Protein AF-A0A3M1A0I5-F1 (afdb_monomer_lite)

Secondary structure (DSSP, 8-state):
-HHHHHHHHHHHHS-GGGHHHHHHHHHHHHHHHHHHHHHHHHHHHHHHHS--TT--HHHHHHHHHHHHHHHHHHHHHHHHHHHHHHHHH--

Sequence (91 aa):
MEAIELSGRVVSEGIDSALSDGAVAAQMGYAALMGGAYNVRINLKELRAMETKHLDKDFIAATEEKIKKMILNAEKTLQKIGSEVDEKLQG

Foldseek 3Di:
DVQLVVLLCCLPPNDLVCLVVSLVSLVVVLVVLVVVLVVVVVVLVVLVVDPDPDRDPVVSVVSNVVSVVVNVVSVVSSVVSVVSSVVSVVD

Structure (mmCIF, N/CA/C/O backbone):
data_AF-A0A3M1A0I5-F1
#
_entry.id   AF-A0A3M1A0I5-F1
#
loop_
_atom_site.group_PDB
_atom_site.id
_atom_site.type_symbol
_atom_site.label_atom_id
_atom_site.label_alt_id
_atom_site.label_comp_id
_atom_site.label_asym_id
_atom_site.label_entity_id
_atom_site.label_seq_id
_atom_site.pdbx_PDB_ins_code
_atom_site.Cartn_x
_atom_site.Cartn_y
_atom_site.Cartn_z
_atom_site.occupancy
_atom_site.B_iso_or_equiv
_atom_site.auth_seq_id
_atom_site.auth_comp_id
_atom_site.auth_asym_id
_atom_site.auth_atom_id
_atom_site.pdbx_PDB_model_num
ATOM 1 N N . MET A 1 1 ? -2.424 -5.676 -0.877 1.00 77.81 1 MET A N 1
ATOM 2 C CA . MET A 1 1 ? -3.625 -4.815 -0.838 1.00 77.81 1 MET A CA 1
ATOM 3 C C . MET A 1 1 ? -4.691 -5.463 0.023 1.00 77.81 1 MET A C 1
ATOM 5 O O . MET A 1 1 ? -5.011 -4.881 1.045 1.00 77.81 1 MET A O 1
ATOM 9 N N . GLU A 1 2 ? -5.106 -6.695 -0.285 1.00 85.81 2 GLU A N 1
ATOM 10 C CA . GLU A 1 2 ? -6.121 -7.447 0.481 1.00 85.81 2 GLU A CA 1
ATOM 11 C C . GLU A 1 2 ? -5.907 -7.444 2.004 1.00 85.81 2 GLU A C 1
ATOM 13 O O . GLU A 1 2 ? -6.849 -7.216 2.750 1.00 85.81 2 GLU A O 1
ATOM 18 N N . ALA A 1 3 ? -4.668 -7.611 2.484 1.00 85.44 3 ALA A N 1
ATOM 19 C CA . ALA A 1 3 ? -4.376 -7.579 3.921 1.00 85.44 3 ALA A CA 1
ATOM 20 C C . ALA A 1 3 ? -4.716 -6.231 4.593 1.00 85.44 3 ALA A C 1
ATOM 22 O O . ALA A 1 3 ? -5.220 -6.216 5.712 1.00 85.44 3 ALA A O 1
ATOM 23 N N . ILE A 1 4 ? -4.472 -5.103 3.916 1.00 91.81 4 ILE A N 1
ATOM 24 C CA . ILE A 1 4 ? -4.762 -3.760 4.447 1.00 91.81 4 ILE A CA 1
ATOM 25 C C . ILE A 1 4 ? -6.278 -3.532 4.462 1.00 91.81 4 ILE A C 1
ATOM 27 O O . ILE A 1 4 ? -6.823 -3.055 5.451 1.00 91.81 4 ILE A O 1
ATOM 31 N N . GLU A 1 5 ? -6.968 -3.929 3.392 1.00 91.75 5 GLU A N 1
ATOM 32 C CA . GLU A 1 5 ? -8.428 -3.824 3.281 1.00 91.75 5 GLU A 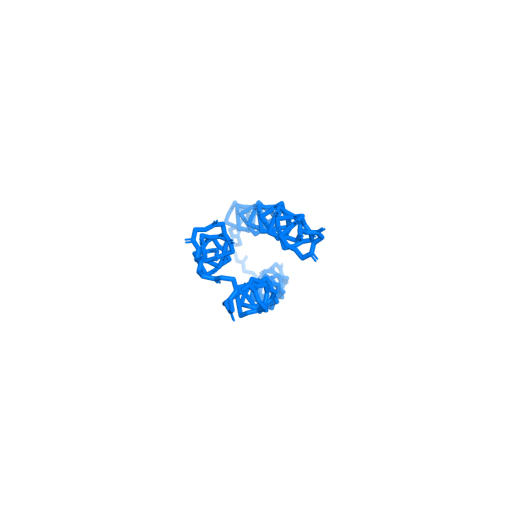CA 1
ATOM 33 C C . GLU A 1 5 ? -9.140 -4.687 4.330 1.00 91.75 5 GLU A C 1
ATOM 35 O O . GLU A 1 5 ? -10.067 -4.223 4.994 1.00 91.75 5 GLU A O 1
ATOM 40 N N . LEU A 1 6 ? -8.671 -5.922 4.532 1.00 92.50 6 LEU A N 1
ATOM 41 C CA . LEU A 1 6 ? -9.196 -6.813 5.563 1.00 92.50 6 LEU A CA 1
ATOM 42 C C . LEU A 1 6 ? -8.957 -6.247 6.965 1.00 92.50 6 LEU A C 1
ATOM 44 O O . LEU A 1 6 ? -9.859 -6.285 7.796 1.00 92.50 6 LEU A O 1
ATOM 48 N N . SER A 1 7 ? -7.777 -5.674 7.209 1.00 93.81 7 SER A N 1
ATOM 49 C CA . SER A 1 7 ? -7.467 -5.006 8.478 1.00 93.81 7 SER A CA 1
ATOM 50 C C . SER A 1 7 ? -8.415 -3.836 8.746 1.00 93.81 7 SER A C 1
ATOM 52 O O . SER A 1 7 ? -8.871 -3.664 9.872 1.00 93.81 7 SER A O 1
ATOM 54 N N . GLY A 1 8 ? -8.792 -3.084 7.708 1.00 91.69 8 GLY A N 1
ATOM 55 C CA . GLY A 1 8 ? -9.798 -2.031 7.834 1.00 91.69 8 GLY A CA 1
ATOM 56 C C . GLY A 1 8 ? -11.171 -2.556 8.232 1.00 91.69 8 GLY A C 1
ATOM 57 O O . GLY A 1 8 ? -11.814 -1.967 9.089 1.00 91.69 8 GLY A O 1
ATOM 58 N N . ARG A 1 9 ? -11.589 -3.713 7.705 1.00 92.19 9 ARG A N 1
ATOM 59 C CA . ARG A 1 9 ? -12.837 -4.360 8.144 1.00 92.19 9 ARG A CA 1
ATOM 60 C C . ARG A 1 9 ? -12.782 -4.809 9.602 1.00 92.19 9 ARG A C 1
ATOM 6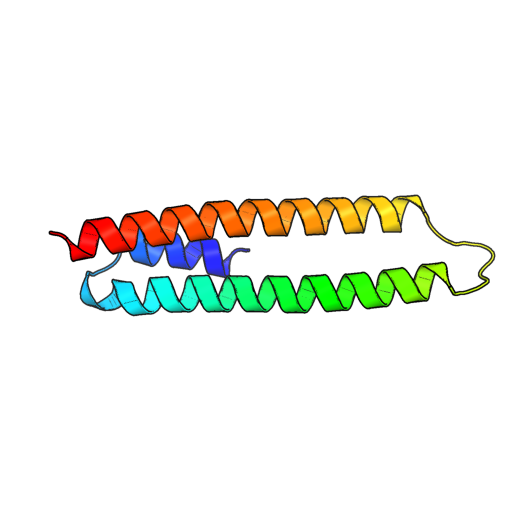2 O O . ARG A 1 9 ? -13.775 -4.691 10.309 1.00 92.19 9 ARG A O 1
ATOM 69 N N . VAL A 1 10 ? -11.630 -5.306 10.060 1.00 92.12 10 VAL A N 1
ATOM 70 C CA . VAL A 1 10 ? -11.427 -5.656 11.476 1.00 92.12 10 VAL A CA 1
ATOM 71 C C . VAL A 1 10 ? -11.567 -4.417 12.357 1.00 92.12 10 VAL A C 1
ATOM 73 O O . VAL A 1 10 ? -12.249 -4.477 13.373 1.00 92.12 10 VAL A O 1
ATOM 76 N N . VAL A 1 11 ? -10.987 -3.286 11.953 1.00 93.19 11 VAL A N 1
ATOM 77 C CA . VAL A 1 11 ? -11.122 -2.024 12.693 1.00 93.19 11 VAL A CA 1
ATOM 78 C C . VAL A 1 11 ? -12.564 -1.512 12.683 1.00 93.19 11 VAL A C 1
ATOM 80 O O . VAL A 1 11 ? -13.060 -1.101 13.731 1.00 93.19 11 VAL A O 1
ATOM 83 N N . SER A 1 12 ? -13.271 -1.577 11.553 1.00 92.50 12 SER A N 1
ATOM 84 C CA . SER A 1 12 ? -14.624 -1.022 11.436 1.00 92.50 12 SER A CA 1
ATOM 85 C C . SER A 1 12 ? -15.694 -1.890 12.110 1.00 92.50 12 SER A C 1
ATOM 87 O O . SER A 1 12 ? -16.511 -1.377 12.875 1.00 92.50 12 SER A O 1
ATOM 89 N N . GLU A 1 13 ? -15.678 -3.201 11.857 1.00 93.00 13 GLU A N 1
ATOM 90 C CA . GLU A 1 13 ? -16.741 -4.158 12.217 1.00 93.00 13 GLU A CA 1
ATOM 91 C C . GLU A 1 13 ? -16.356 -5.098 13.373 1.00 93.00 13 GLU A C 1
ATOM 93 O O . GLU A 1 13 ? -17.213 -5.812 13.894 1.00 93.00 13 GLU A O 1
ATOM 98 N N . GLY A 1 14 ? -15.075 -5.157 13.743 1.00 89.12 14 GLY A N 1
ATOM 99 C CA . GLY A 1 14 ? -14.571 -6.082 14.755 1.00 89.12 14 GLY A CA 1
ATOM 100 C C . GLY A 1 14 ? -14.851 -5.653 16.194 1.00 89.12 14 GLY A C 1
ATOM 101 O O . GLY A 1 14 ? -15.398 -4.587 16.470 1.00 89.12 14 GLY A O 1
ATOM 102 N N . ILE A 1 15 ? -14.447 -6.522 17.122 1.00 91.25 15 ILE A N 1
ATOM 103 C CA . ILE A 1 15 ? -14.511 -6.264 18.564 1.00 91.25 15 ILE A CA 1
ATOM 104 C C . ILE A 1 15 ? -13.454 -5.235 18.981 1.00 91.25 15 ILE A C 1
ATOM 106 O O . ILE A 1 15 ? -12.345 -5.242 18.446 1.00 91.25 15 ILE A O 1
ATOM 110 N N . ASP A 1 16 ? -13.756 -4.408 19.984 1.00 90.00 16 ASP A N 1
ATOM 111 C CA . ASP A 1 16 ? -12.863 -3.319 20.417 1.00 90.00 16 ASP A CA 1
ATOM 112 C C . ASP A 1 16 ? -11.481 -3.819 20.851 1.00 90.00 16 ASP A C 1
ATOM 114 O O . ASP A 1 16 ? -10.460 -3.198 20.561 1.00 90.00 16 ASP A O 1
ATOM 118 N N . SER A 1 17 ? -11.414 -5.005 21.467 1.00 91.94 17 SER A N 1
ATOM 119 C CA . SER A 1 17 ? -10.140 -5.610 21.871 1.00 91.94 17 SER A CA 1
ATOM 120 C C . SER A 1 17 ? -9.242 -6.019 20.696 1.00 91.94 17 SER A C 1
ATOM 122 O O . SER A 1 17 ? -8.088 -6.357 20.928 1.00 91.94 17 SER A O 1
ATOM 124 N N . ALA A 1 18 ? -9.746 -6.008 19.458 1.00 93.06 18 ALA A N 1
ATOM 125 C CA . ALA A 1 18 ? -8.986 -6.300 18.243 1.00 93.06 18 ALA A CA 1
ATOM 126 C C . ALA A 1 18 ? -8.571 -5.032 17.467 1.00 93.06 18 ALA A C 1
ATOM 128 O O . ALA A 1 18 ? -7.931 -5.143 16.420 1.00 93.06 18 ALA A O 1
ATOM 129 N N . LEU A 1 19 ? -8.904 -3.828 17.956 1.00 93.38 19 LEU A N 1
ATOM 130 C CA . LEU A 1 19 ? -8.577 -2.567 17.276 1.00 93.38 19 LEU A CA 1
ATOM 131 C C . LEU A 1 19 ? -7.073 -2.395 17.059 1.00 93.38 19 LEU A C 1
ATOM 133 O O . LEU A 1 19 ? -6.643 -2.055 15.956 1.00 93.38 19 LEU A O 1
ATOM 137 N N . SER A 1 20 ? -6.268 -2.681 18.087 1.00 93.44 20 SER A N 1
ATOM 138 C CA . SER A 1 20 ? -4.807 -2.615 17.988 1.00 93.44 20 SER A CA 1
ATOM 139 C C . SER A 1 20 ? -4.257 -3.608 16.968 1.00 93.44 20 SER A C 1
ATOM 141 O O . SER A 1 20 ? -3.366 -3.258 16.196 1.00 93.44 20 SER A O 1
ATOM 143 N N . ASP A 1 21 ? -4.811 -4.819 16.919 1.00 95.00 21 ASP A N 1
ATOM 144 C CA . ASP A 1 21 ? -4.371 -5.865 15.994 1.00 95.00 21 ASP A CA 1
ATOM 145 C C . ASP A 1 21 ? -4.687 -5.478 14.549 1.00 95.00 21 ASP A C 1
ATOM 147 O O . ASP A 1 21 ? -3.829 -5.601 13.674 1.00 95.00 21 ASP A O 1
ATOM 151 N N . GLY A 1 22 ? -5.884 -4.934 14.302 1.00 94.56 22 GLY A N 1
ATOM 152 C CA . GLY A 1 22 ? -6.270 -4.395 12.999 1.00 94.56 22 GLY A CA 1
ATOM 153 C C . GLY A 1 22 ? -5.381 -3.224 12.567 1.00 94.56 22 GLY A C 1
ATOM 154 O O . GLY A 1 22 ? -4.891 -3.200 11.437 1.00 94.56 22 GLY A O 1
ATOM 155 N N . ALA A 1 23 ? -5.094 -2.286 13.473 1.00 94.12 23 ALA A N 1
ATOM 156 C CA . ALA A 1 23 ? -4.207 -1.157 13.195 1.00 94.12 23 ALA A CA 1
ATOM 157 C C . ALA A 1 23 ? -2.785 -1.619 12.832 1.00 94.12 23 ALA A C 1
ATOM 159 O O . ALA A 1 23 ? -2.219 -1.194 11.820 1.00 94.12 23 ALA A O 1
ATOM 160 N N . VAL A 1 24 ? -2.214 -2.532 13.624 1.00 96.31 24 VAL A N 1
ATOM 161 C CA . VAL A 1 24 ? -0.872 -3.083 13.392 1.00 96.31 24 VAL A CA 1
ATOM 162 C C . VAL A 1 24 ? -0.832 -3.894 12.098 1.00 96.31 24 VAL A C 1
ATOM 164 O O . VAL A 1 24 ? 0.085 -3.714 11.295 1.00 96.31 24 VAL A O 1
ATOM 167 N N . ALA A 1 25 ? -1.834 -4.735 11.840 1.00 96.50 25 ALA A N 1
ATOM 168 C CA . ALA A 1 25 ? -1.917 -5.522 10.613 1.00 96.50 25 ALA A CA 1
ATOM 169 C C . ALA A 1 25 ? -1.976 -4.630 9.361 1.00 96.50 25 ALA A C 1
ATOM 171 O O . ALA A 1 25 ? -1.293 -4.913 8.370 1.00 96.50 25 ALA A O 1
ATOM 172 N N . ALA A 1 26 ? -2.701 -3.507 9.417 1.00 96.50 26 ALA A N 1
ATOM 173 C CA . ALA A 1 26 ? -2.738 -2.533 8.330 1.00 96.50 26 ALA A CA 1
ATOM 174 C C . ALA A 1 26 ? -1.352 -1.917 8.064 1.00 96.50 26 ALA A C 1
ATOM 176 O O . ALA A 1 26 ? -0.911 -1.862 6.911 1.00 96.50 26 ALA A O 1
ATOM 177 N N . GLN A 1 27 ? -0.631 -1.523 9.120 1.00 97.25 27 GLN A N 1
ATOM 178 C CA . GLN A 1 27 ? 0.733 -0.986 9.019 1.00 97.25 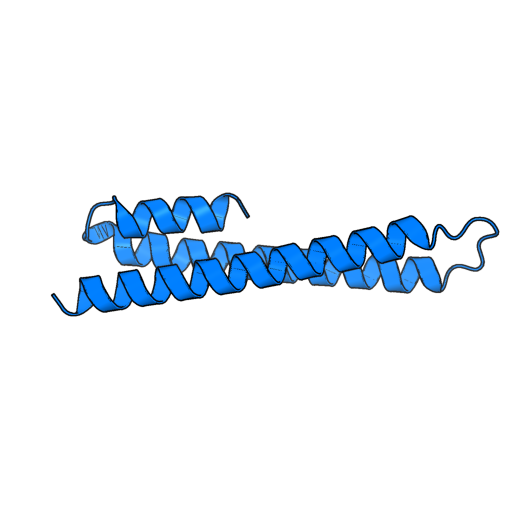27 GLN A CA 1
ATOM 179 C C . GLN A 1 27 ? 1.716 -2.022 8.455 1.00 97.25 27 GLN A C 1
ATOM 181 O O . GLN A 1 27 ? 2.505 -1.713 7.559 1.00 97.25 27 GLN A O 1
ATOM 186 N N . MET A 1 28 ? 1.637 -3.274 8.913 1.00 97.69 28 MET A N 1
ATOM 187 C CA . MET A 1 28 ? 2.458 -4.372 8.392 1.00 97.69 28 MET A CA 1
ATOM 188 C C . MET A 1 28 ? 2.167 -4.646 6.914 1.00 97.69 28 MET A C 1
ATOM 190 O O . MET A 1 28 ? 3.093 -4.806 6.116 1.00 97.69 28 MET A O 1
ATOM 194 N N . GLY A 1 29 ? 0.890 -4.652 6.525 1.00 96.88 29 GLY A N 1
ATOM 195 C CA . GLY A 1 29 ? 0.478 -4.799 5.132 1.00 96.88 29 GLY A CA 1
ATOM 196 C C . GLY A 1 29 ? 1.016 -3.674 4.243 1.00 96.88 29 GLY A C 1
ATOM 197 O O . GLY A 1 29 ? 1.466 -3.934 3.123 1.00 96.88 29 GLY A O 1
ATOM 198 N N . TYR A 1 30 ? 1.024 -2.437 4.746 1.00 97.44 30 TYR A N 1
ATOM 199 C CA . TYR A 1 30 ? 1.606 -1.293 4.046 1.00 97.44 30 TYR A CA 1
ATOM 200 C C . TYR A 1 30 ? 3.128 -1.413 3.906 1.00 97.44 30 TYR A C 1
ATOM 202 O O . TYR A 1 30 ? 3.662 -1.262 2.805 1.00 97.44 30 TYR A O 1
ATOM 210 N N . ALA A 1 31 ? 3.834 -1.769 4.980 1.00 97.81 31 ALA A N 1
ATOM 211 C CA . ALA A 1 31 ? 5.278 -1.984 4.945 1.00 97.81 31 ALA A CA 1
ATOM 212 C C . ALA A 1 31 ? 5.673 -3.084 3.942 1.00 97.81 31 ALA A C 1
ATOM 214 O O . ALA A 1 31 ? 6.611 -2.906 3.160 1.00 97.81 31 ALA A O 1
ATOM 215 N N . ALA A 1 32 ? 4.916 -4.186 3.897 1.00 97.81 32 ALA A N 1
ATOM 216 C CA . ALA A 1 32 ? 5.118 -5.258 2.925 1.00 97.81 32 ALA A CA 1
ATOM 217 C C . ALA A 1 32 ? 4.921 -4.775 1.476 1.00 97.81 32 ALA A C 1
ATOM 219 O O . ALA A 1 32 ? 5.728 -5.100 0.601 1.00 97.81 32 ALA A O 1
ATOM 220 N N . LEU A 1 33 ? 3.892 -3.957 1.219 1.00 97.50 33 LEU A N 1
ATOM 221 C CA . LEU A 1 33 ? 3.682 -3.335 -0.091 1.00 97.50 33 LEU A CA 1
ATOM 222 C C . LEU A 1 33 ? 4.869 -2.452 -0.489 1.00 97.50 33 LEU A C 1
ATOM 224 O O . LEU A 1 33 ? 5.343 -2.552 -1.619 1.00 97.50 33 LEU A O 1
ATOM 228 N N . MET A 1 34 ? 5.361 -1.616 0.426 1.00 98.06 34 MET A N 1
ATOM 229 C CA . MET A 1 34 ? 6.499 -0.735 0.163 1.00 98.06 34 MET A CA 1
ATOM 230 C C . MET A 1 34 ? 7.773 -1.527 -0.136 1.00 98.06 34 MET A C 1
ATOM 232 O O . MET A 1 34 ? 8.462 -1.225 -1.111 1.00 98.06 34 MET A O 1
ATOM 236 N N . GLY A 1 35 ? 8.049 -2.587 0.628 1.00 98.06 35 GLY A N 1
ATOM 237 C CA . GLY A 1 35 ? 9.157 -3.503 0.348 1.00 98.06 35 GLY A CA 1
ATOM 238 C C . GLY A 1 35 ? 9.053 -4.135 -1.044 1.00 98.06 35 GLY A C 1
ATOM 239 O O . GLY A 1 35 ? 10.002 -4.085 -1.827 1.00 98.06 35 GLY A O 1
ATOM 240 N N . GLY A 1 36 ? 7.871 -4.647 -1.401 1.00 97.75 36 GLY A N 1
ATOM 241 C CA . GLY A 1 36 ? 7.612 -5.191 -2.736 1.00 97.75 36 GLY A CA 1
ATOM 242 C C . GLY A 1 36 ? 7.785 -4.152 -3.849 1.00 97.75 36 GLY A C 1
ATOM 243 O O . GLY A 1 36 ? 8.424 -4.426 -4.864 1.00 97.75 36 GLY A O 1
ATOM 244 N N . ALA A 1 37 ? 7.275 -2.936 -3.650 1.00 97.88 37 ALA A N 1
ATOM 245 C CA . ALA A 1 37 ? 7.397 -1.840 -4.605 1.00 97.88 37 ALA A CA 1
ATOM 246 C C . ALA A 1 37 ? 8.859 -1.443 -4.857 1.00 97.88 37 ALA A C 1
ATOM 248 O O . ALA A 1 37 ? 9.240 -1.220 -6.009 1.00 97.88 37 ALA A O 1
ATOM 249 N N . TYR A 1 38 ? 9.687 -1.375 -3.811 1.00 97.94 38 TYR A N 1
ATOM 250 C CA . TYR A 1 38 ? 11.114 -1.093 -3.966 1.00 97.94 38 TYR A CA 1
ATOM 251 C C . TYR A 1 38 ? 11.838 -2.205 -4.718 1.00 97.94 38 TYR A C 1
ATOM 253 O O . TYR A 1 38 ? 12.567 -1.900 -5.661 1.00 97.94 38 TYR A O 1
ATOM 261 N N . ASN A 1 39 ? 11.574 -3.470 -4.382 1.00 98.25 39 ASN A N 1
ATOM 262 C CA . ASN A 1 39 ? 12.158 -4.606 -5.096 1.00 98.25 39 ASN A CA 1
ATOM 263 C C . ASN A 1 39 ? 11.826 -4.563 -6.592 1.00 98.25 39 ASN A C 1
ATOM 265 O O . ASN A 1 39 ? 12.713 -4.707 -7.430 1.00 98.25 39 ASN A O 1
ATOM 269 N N . VAL A 1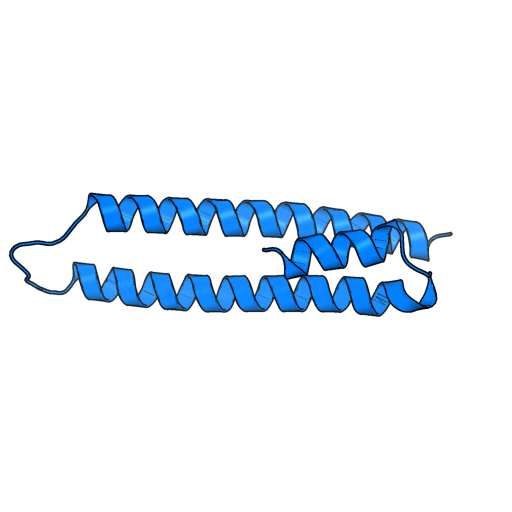 40 ? 10.570 -4.280 -6.952 1.00 97.75 40 VAL A N 1
ATOM 270 C CA . VAL A 1 40 ? 10.201 -4.158 -8.369 1.00 97.75 40 VAL A CA 1
ATOM 271 C C . VAL A 1 40 ? 10.893 -2.964 -9.026 1.00 97.75 40 VAL A C 1
ATOM 273 O O . VAL A 1 40 ? 11.416 -3.102 -10.127 1.00 97.75 40 VAL A O 1
ATOM 276 N N . ARG A 1 41 ? 10.957 -1.799 -8.370 1.00 96.31 41 ARG A N 1
ATOM 277 C CA . ARG A 1 41 ? 11.651 -0.619 -8.920 1.00 96.31 41 ARG A CA 1
ATOM 278 C C . ARG A 1 41 ? 13.136 -0.879 -9.179 1.00 96.31 41 ARG A C 1
ATOM 280 O O . ARG A 1 41 ? 13.656 -0.399 -10.185 1.00 96.31 41 ARG A O 1
ATOM 287 N N . ILE A 1 42 ? 13.798 -1.638 -8.306 1.00 96.69 42 ILE A N 1
ATOM 288 C CA . ILE A 1 42 ? 15.187 -2.076 -8.497 1.00 96.69 42 ILE A CA 1
ATOM 289 C C . ILE A 1 42 ? 15.286 -2.942 -9.757 1.00 96.69 42 ILE A C 1
ATOM 291 O O . ILE A 1 42 ? 16.047 -2.600 -10.659 1.00 96.69 42 ILE A O 1
ATOM 295 N N . ASN A 1 43 ? 14.434 -3.962 -9.890 1.00 95.69 43 ASN A N 1
ATOM 296 C CA . ASN A 1 43 ? 14.420 -4.828 -11.074 1.00 95.69 43 ASN A CA 1
ATOM 297 C C . ASN A 1 43 ? 14.140 -4.045 -12.370 1.00 95.69 43 ASN A C 1
ATOM 299 O O . ASN A 1 43 ? 14.770 -4.289 -13.394 1.00 95.69 43 ASN A O 1
ATOM 303 N N . LEU A 1 44 ? 13.224 -3.069 -12.347 1.00 94.62 44 LEU A N 1
ATOM 304 C CA . LEU A 1 44 ? 12.939 -2.224 -13.514 1.00 94.62 44 LEU A CA 1
ATOM 305 C C . LEU A 1 44 ? 14.120 -1.315 -13.874 1.00 94.62 44 LEU A C 1
ATOM 307 O O . LEU A 1 44 ? 14.354 -1.046 -15.052 1.00 94.62 44 LEU A O 1
ATOM 311 N N . LYS A 1 45 ? 14.865 -0.819 -12.879 1.00 93.25 45 LYS A N 1
ATOM 312 C CA . LYS A 1 45 ? 16.097 -0.054 -13.108 1.00 93.25 45 LYS A CA 1
ATOM 313 C C . LYS A 1 45 ? 17.152 -0.921 -13.793 1.00 93.25 45 LYS A C 1
ATOM 315 O O . LYS A 1 45 ? 17.768 -0.458 -14.748 1.00 93.25 45 LYS A O 1
ATOM 320 N N . GLU A 1 46 ? 17.336 -2.152 -13.329 1.00 92.44 46 GLU A N 1
ATOM 321 C CA . GLU A 1 46 ? 18.258 -3.109 -13.947 1.00 92.44 46 GLU A CA 1
ATOM 322 C C . GLU A 1 46 ? 17.827 -3.445 -15.374 1.00 92.44 46 GLU A C 1
ATOM 324 O O . GLU A 1 46 ? 18.634 -3.317 -16.288 1.00 92.44 46 GLU A O 1
ATOM 329 N N . LEU A 1 47 ? 16.541 -3.740 -15.594 1.00 90.19 47 LEU A N 1
ATOM 330 C CA . LEU A 1 47 ? 15.989 -4.045 -16.916 1.00 90.19 47 LEU A CA 1
ATOM 331 C C . LEU A 1 47 ? 16.266 -2.932 -17.940 1.00 90.19 47 LEU A C 1
ATOM 333 O O . LEU A 1 47 ? 16.622 -3.218 -19.078 1.00 90.19 47 LEU A O 1
ATOM 337 N N . ARG A 1 48 ? 16.157 -1.661 -17.531 1.00 89.31 48 ARG A N 1
ATOM 338 C CA . ARG A 1 48 ? 16.499 -0.498 -18.374 1.00 89.31 48 ARG A CA 1
ATOM 339 C C . ARG A 1 48 ? 17.981 -0.415 -18.727 1.00 89.31 48 ARG A C 1
ATOM 341 O O . ARG A 1 48 ? 18.311 0.133 -19.773 1.00 89.31 48 ARG A O 1
ATOM 348 N N . ALA A 1 49 ? 18.850 -0.873 -17.831 1.00 89.00 49 ALA A N 1
ATOM 349 C CA . ALA A 1 49 ? 20.297 -0.830 -18.008 1.00 89.00 49 ALA A CA 1
ATOM 350 C C . ALA A 1 49 ? 20.820 -1.992 -18.865 1.00 89.00 49 ALA A C 1
ATOM 352 O O . ALA A 1 49 ? 21.938 -1.920 -19.370 1.00 89.00 49 ALA A O 1
ATOM 353 N N . MET A 1 50 ? 20.035 -3.057 -19.041 1.00 87.19 50 MET A N 1
ATOM 354 C CA . MET A 1 50 ? 20.409 -4.161 -19.917 1.00 87.19 50 MET A CA 1
ATOM 355 C C . MET A 1 50 ? 20.359 -3.700 -21.382 1.00 87.19 50 MET A C 1
ATOM 357 O O . MET A 1 50 ? 19.298 -3.331 -21.888 1.00 87.19 50 MET A O 1
ATOM 361 N N . GLU A 1 51 ? 21.493 -3.766 -22.089 1.00 67.00 51 GLU A N 1
ATOM 362 C CA . GLU A 1 51 ? 21.585 -3.536 -23.539 1.00 67.00 51 GLU A CA 1
ATOM 363 C C . GLU A 1 51 ? 20.921 -4.689 -24.311 1.00 67.00 51 GLU A C 1
ATOM 365 O O . GLU A 1 51 ? 21.570 -5.543 -24.914 1.00 67.00 51 GLU A O 1
ATOM 370 N N . THR A 1 52 ? 19.592 -4.750 -24.263 1.00 74.00 52 THR A N 1
ATOM 371 C CA . THR A 1 52 ? 18.807 -5.775 -24.954 1.00 74.00 52 THR A CA 1
ATOM 372 C C . THR A 1 52 ? 18.029 -5.166 -26.108 1.00 74.00 52 THR A C 1
ATOM 374 O O . THR A 1 52 ? 17.445 -4.087 -26.019 1.00 74.00 52 THR A O 1
ATOM 377 N N . LYS A 1 53 ? 17.990 -5.899 -27.223 1.00 68.19 53 LYS A N 1
ATOM 378 C CA . LYS A 1 53 ? 17.315 -5.496 -28.466 1.00 68.19 53 LYS A CA 1
ATOM 379 C C . LYS A 1 53 ? 15.783 -5.391 -28.334 1.00 68.19 53 LYS A C 1
ATOM 381 O O . LYS A 1 53 ? 15.131 -4.924 -29.262 1.00 68.19 53 LYS A O 1
ATOM 386 N N . HIS A 1 54 ? 15.221 -5.825 -27.202 1.00 68.06 54 HIS A N 1
ATOM 387 C CA . HIS A 1 54 ? 13.784 -5.975 -26.957 1.00 68.06 54 HIS A CA 1
ATOM 388 C C . HIS A 1 54 ? 13.361 -5.420 -25.586 1.00 68.06 54 HIS A C 1
ATOM 390 O O . HIS A 1 54 ? 12.585 -6.049 -24.871 1.00 68.06 54 HIS A O 1
ATOM 396 N N . LEU A 1 55 ? 13.876 -4.246 -25.204 1.00 81.50 55 LEU A N 1
ATOM 397 C CA . LEU A 1 55 ? 13.403 -3.542 -24.013 1.00 81.50 55 LEU A CA 1
ATOM 398 C C . LEU A 1 55 ? 11.930 -3.135 -24.185 1.00 81.50 55 LEU A C 1
ATOM 400 O O . LEU A 1 55 ? 11.616 -2.229 -24.961 1.00 81.50 55 LEU A O 1
ATOM 404 N N . ASP A 1 56 ? 11.042 -3.776 -23.431 1.00 89.00 56 ASP A N 1
ATOM 405 C CA . ASP A 1 56 ? 9.616 -3.457 -23.422 1.00 89.00 56 ASP A CA 1
ATOM 406 C C . ASP A 1 56 ? 9.339 -2.232 -22.534 1.00 89.00 56 ASP A C 1
ATOM 408 O O . ASP A 1 56 ? 9.196 -2.314 -21.309 1.00 89.00 56 ASP A O 1
ATOM 412 N N . LYS A 1 57 ? 9.306 -1.055 -23.167 1.00 90.00 57 LYS A N 1
ATOM 413 C CA . LYS A 1 57 ? 9.045 0.225 -22.493 1.00 90.00 57 LYS A CA 1
ATOM 414 C C . LYS A 1 57 ? 7.612 0.334 -21.978 1.00 90.00 57 LYS A C 1
ATOM 416 O O . LYS A 1 57 ? 7.402 0.974 -20.946 1.00 90.00 57 LYS A O 1
ATOM 421 N N . ASP A 1 58 ? 6.662 -0.296 -22.661 1.00 92.94 58 ASP A N 1
ATOM 422 C CA . ASP A 1 58 ? 5.248 -0.242 -22.298 1.00 92.94 58 ASP A CA 1
ATOM 423 C C . ASP A 1 58 ? 5.005 -1.064 -21.032 1.00 92.94 58 ASP A C 1
ATOM 425 O O . ASP A 1 58 ? 4.344 -0.592 -20.104 1.00 92.94 58 ASP A O 1
ATOM 429 N N . PHE A 1 59 ? 5.636 -2.238 -20.927 1.00 93.38 59 PHE A N 1
ATOM 430 C CA . PHE A 1 59 ? 5.638 -3.038 -19.704 1.00 93.38 59 PHE A CA 1
ATOM 431 C C . PHE A 1 59 ? 6.205 -2.266 -18.505 1.00 93.38 59 PHE A C 1
ATOM 433 O O . PHE A 1 59 ? 5.606 -2.267 -17.423 1.00 93.38 59 PHE A O 1
ATOM 440 N N . ILE A 1 60 ? 7.343 -1.588 -18.683 1.00 94.56 60 ILE A N 1
ATOM 441 C CA . ILE A 1 60 ? 7.982 -0.810 -17.613 1.00 94.56 60 ILE A CA 1
ATOM 442 C C . ILE A 1 60 ? 7.053 0.316 -17.149 1.00 94.56 60 ILE A C 1
ATOM 444 O O . ILE A 1 60 ? 6.785 0.431 -15.951 1.00 94.56 60 ILE A O 1
ATOM 448 N N . ALA A 1 61 ? 6.523 1.109 -18.084 1.00 95.69 61 ALA A N 1
ATOM 449 C CA . ALA A 1 61 ? 5.629 2.222 -17.772 1.00 95.69 61 ALA A CA 1
ATOM 450 C C . ALA A 1 61 ? 4.336 1.746 -17.086 1.00 95.69 61 ALA A C 1
ATOM 452 O O . ALA A 1 61 ? 3.925 2.307 -16.068 1.00 95.69 61 ALA A O 1
ATOM 453 N N . ALA A 1 62 ? 3.723 0.670 -17.591 1.00 97.50 62 ALA A N 1
ATOM 454 C CA . ALA A 1 62 ? 2.519 0.088 -17.004 1.00 97.50 62 ALA A CA 1
ATOM 455 C C . ALA A 1 62 ? 2.768 -0.448 -15.585 1.00 97.50 62 ALA A C 1
ATOM 457 O O . ALA A 1 62 ? 1.931 -0.273 -14.695 1.00 97.50 62 ALA A O 1
ATOM 458 N N . THR A 1 63 ? 3.926 -1.070 -15.353 1.00 97.56 63 THR A N 1
ATOM 459 C CA . THR A 1 63 ? 4.301 -1.603 -14.037 1.00 97.56 63 THR A CA 1
ATOM 460 C C . THR A 1 63 ? 4.531 -0.481 -13.024 1.00 97.56 63 THR A C 1
ATOM 462 O O . THR A 1 63 ? 4.033 -0.562 -11.899 1.00 97.56 63 THR A O 1
ATOM 465 N N . GLU A 1 64 ? 5.224 0.593 -13.410 1.00 96.81 64 GLU A N 1
ATOM 466 C CA . GLU A 1 64 ? 5.442 1.751 -12.533 1.00 96.81 64 GLU A CA 1
ATOM 467 C C . GLU A 1 64 ? 4.135 2.442 -12.150 1.00 96.81 64 GLU A C 1
ATOM 469 O O . GLU A 1 64 ? 3.909 2.721 -10.968 1.00 96.81 64 GLU A O 1
ATOM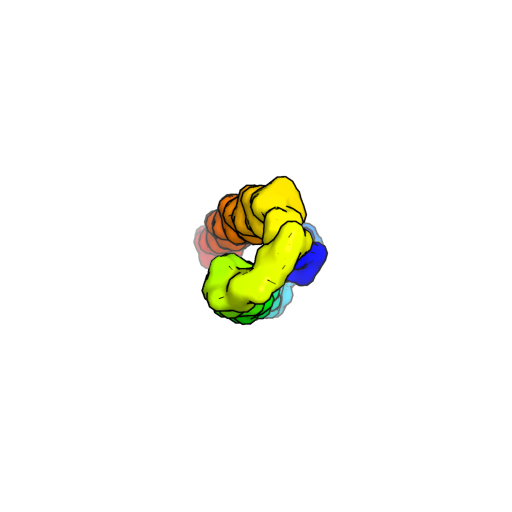 474 N N . GLU A 1 65 ? 3.249 2.658 -13.122 1.00 97.94 65 GLU A N 1
ATOM 475 C CA . GLU A 1 65 ? 1.945 3.266 -12.869 1.00 97.94 65 GLU A CA 1
ATOM 476 C C . GLU A 1 65 ? 1.078 2.375 -11.969 1.00 97.94 65 GLU A C 1
ATOM 478 O O . GLU A 1 65 ? 0.414 2.865 -11.052 1.00 97.94 65 GLU A O 1
ATOM 483 N N . LYS A 1 66 ? 1.125 1.050 -12.160 1.00 97.75 66 LYS A N 1
ATOM 484 C CA . LYS A 1 66 ? 0.416 0.100 -11.295 1.00 97.75 66 LYS A CA 1
ATOM 485 C C . LYS A 1 66 ? 0.910 0.175 -9.849 1.00 97.75 66 LYS A C 1
ATOM 487 O O . LYS A 1 66 ? 0.088 0.287 -8.941 1.00 97.75 66 LYS A O 1
ATOM 492 N N . ILE A 1 67 ? 2.225 0.167 -9.625 1.00 97.62 67 ILE A N 1
ATOM 493 C CA . ILE A 1 67 ? 2.809 0.287 -8.278 1.00 97.62 67 ILE A CA 1
ATOM 494 C C . ILE A 1 67 ? 2.417 1.615 -7.636 1.00 97.62 67 ILE A C 1
ATOM 496 O O . ILE A 1 67 ? 2.007 1.639 -6.477 1.00 97.62 67 ILE A O 1
ATOM 500 N N . LYS A 1 68 ? 2.494 2.718 -8.388 1.00 97.56 68 LYS A N 1
ATOM 501 C CA . LYS A 1 68 ? 2.104 4.045 -7.905 1.00 97.56 68 LYS A CA 1
ATOM 502 C C . LYS A 1 68 ? 0.646 4.071 -7.441 1.00 97.56 68 LYS A C 1
ATOM 504 O O . LYS A 1 68 ? 0.372 4.537 -6.339 1.00 97.56 68 LYS A O 1
ATOM 509 N N . LYS A 1 69 ? -0.277 3.526 -8.240 1.00 97.75 69 LYS A N 1
ATOM 510 C CA . LYS A 1 69 ? -1.696 3.409 -7.865 1.00 97.75 69 LYS A CA 1
ATOM 511 C C . LYS A 1 69 ? -1.894 2.552 -6.618 1.00 97.75 69 LYS A C 1
ATOM 513 O O . LYS A 1 69 ? -2.677 2.926 -5.751 1.00 97.75 69 LYS A O 1
ATOM 518 N N . MET A 1 70 ? -1.184 1.428 -6.508 1.00 97.31 70 MET A N 1
ATOM 519 C CA . MET A 1 70 ? -1.267 0.559 -5.330 1.00 97.31 70 MET A CA 1
ATOM 520 C C . MET A 1 70 ? -0.817 1.280 -4.057 1.00 97.31 70 MET A C 1
ATOM 522 O O . MET A 1 70 ? -1.515 1.193 -3.053 1.00 97.31 70 MET A O 1
ATOM 526 N N . ILE A 1 71 ? 0.296 2.021 -4.106 1.00 97.75 71 ILE A N 1
ATOM 527 C CA . ILE A 1 71 ? 0.793 2.804 -2.963 1.00 97.75 71 ILE A CA 1
ATOM 528 C C . ILE A 1 71 ? -0.230 3.870 -2.561 1.00 97.75 71 ILE A C 1
ATOM 530 O O . ILE A 1 71 ? -0.649 3.890 -1.410 1.00 97.75 71 ILE A O 1
ATOM 534 N N . LEU A 1 72 ? -0.713 4.678 -3.513 1.00 97.44 72 LEU A N 1
ATOM 535 C CA . LEU A 1 72 ? -1.700 5.731 -3.234 1.00 97.44 72 LEU A CA 1
ATOM 536 C C . LEU A 1 72 ? -2.992 5.179 -2.618 1.00 97.44 72 LEU A C 1
ATOM 538 O O . LEU A 1 72 ? -3.574 5.786 -1.720 1.00 97.44 72 LEU A O 1
ATOM 542 N N . ASN A 1 73 ? -3.467 4.031 -3.103 1.00 96.50 73 ASN A N 1
ATOM 543 C CA . ASN A 1 73 ? -4.660 3.393 -2.552 1.00 96.50 73 ASN A CA 1
ATOM 544 C C . ASN A 1 73 ? -4.407 2.847 -1.140 1.00 96.50 73 ASN A C 1
ATOM 546 O O . ASN A 1 73 ? -5.275 2.969 -0.274 1.00 96.50 73 ASN A O 1
ATOM 550 N N . ALA A 1 74 ? -3.228 2.275 -0.894 1.00 96.56 74 ALA A N 1
ATOM 551 C CA . ALA A 1 74 ? -2.853 1.782 0.422 1.00 96.56 74 ALA A CA 1
ATOM 552 C C . ALA A 1 74 ? -2.710 2.920 1.442 1.00 96.56 74 ALA A C 1
ATOM 554 O O . ALA A 1 74 ? -3.238 2.792 2.540 1.00 96.56 74 ALA A O 1
ATOM 555 N N . GLU A 1 75 ? -2.093 4.045 1.069 1.00 96.94 75 GLU A N 1
ATOM 556 C CA . GLU A 1 75 ? -1.974 5.242 1.917 1.00 96.94 75 GLU A CA 1
ATOM 557 C C . GLU A 1 75 ? -3.348 5.786 2.317 1.00 96.94 75 GLU A C 1
ATOM 559 O O . GLU A 1 75 ? -3.606 6.006 3.499 1.00 96.94 75 GLU A O 1
ATOM 564 N N . LYS A 1 76 ? -4.268 5.927 1.352 1.00 96.69 76 LYS A N 1
ATOM 565 C CA . LYS A 1 76 ? -5.652 6.350 1.628 1.00 96.69 76 LYS A CA 1
ATOM 566 C C . LYS A 1 76 ? -6.363 5.399 2.586 1.00 96.69 76 LYS A C 1
ATOM 568 O O . LYS A 1 76 ? -7.066 5.842 3.488 1.00 96.69 76 LYS A O 1
ATOM 573 N N . THR A 1 77 ? -6.187 4.095 2.380 1.00 95.56 77 THR A N 1
ATOM 574 C CA . THR A 1 77 ? -6.807 3.073 3.232 1.00 95.56 77 THR A CA 1
ATOM 575 C C . THR A 1 77 ? -6.228 3.130 4.642 1.00 95.56 77 THR A C 1
ATOM 577 O O . THR A 1 77 ? -6.978 3.131 5.608 1.00 95.56 77 THR A O 1
ATOM 580 N N . LEU A 1 78 ? -4.907 3.253 4.769 1.00 96.62 78 LEU A N 1
ATOM 581 C CA . LEU A 1 78 ? -4.219 3.341 6.053 1.00 96.62 78 LEU A CA 1
ATOM 582 C C . LEU A 1 78 ? -4.614 4.601 6.830 1.00 96.62 78 LEU A C 1
ATOM 584 O O . LEU A 1 78 ? -4.839 4.525 8.033 1.00 96.62 78 LEU A O 1
ATOM 588 N N . GLN A 1 79 ? -4.751 5.738 6.142 1.00 96.69 79 GLN A N 1
ATOM 589 C CA . GLN A 1 79 ? -5.234 6.979 6.745 1.00 96.69 79 GLN A CA 1
ATOM 590 C C . GLN A 1 79 ? -6.657 6.817 7.282 1.00 96.69 79 GLN A C 1
ATOM 592 O O . GLN A 1 79 ? -6.919 7.190 8.421 1.00 96.69 79 GLN A O 1
ATOM 597 N N . LYS A 1 80 ? -7.555 6.220 6.488 1.00 96.12 80 LYS A N 1
ATOM 598 C CA . LYS A 1 80 ? -8.926 5.930 6.920 1.00 96.12 80 LYS A CA 1
ATOM 599 C C . LYS A 1 80 ? -8.941 5.037 8.166 1.00 96.12 80 LYS A C 1
ATOM 601 O O . LYS A 1 80 ? -9.635 5.355 9.122 1.00 96.12 80 LYS A O 1
ATOM 606 N N . ILE A 1 81 ? -8.153 3.960 8.162 1.00 95.56 81 ILE A N 1
ATOM 607 C CA . ILE A 1 81 ? -8.031 3.048 9.308 1.00 95.56 81 ILE A CA 1
ATOM 608 C C . ILE A 1 81 ? -7.532 3.797 10.546 1.00 95.56 81 ILE A C 1
ATOM 610 O O . ILE A 1 81 ? -8.089 3.617 11.621 1.00 95.56 81 ILE A O 1
ATOM 614 N N . GLY A 1 82 ? -6.516 4.652 10.401 1.00 94.94 82 GLY A N 1
ATOM 615 C CA . GLY A 1 82 ? -6.002 5.466 11.504 1.00 94.94 82 GLY A CA 1
ATOM 616 C C . GLY A 1 82 ? -7.076 6.362 12.118 1.00 94.94 82 GLY A C 1
ATOM 617 O O . GLY A 1 82 ? -7.252 6.348 13.330 1.00 94.94 82 GLY A O 1
ATOM 618 N N . SER A 1 83 ? -7.850 7.064 11.284 1.00 95.50 83 SER A N 1
ATOM 619 C CA . SER A 1 83 ? -8.964 7.895 11.759 1.00 95.50 83 SER A CA 1
ATOM 620 C C . SER A 1 83 ? -10.034 7.086 12.495 1.00 95.50 83 SER A C 1
ATOM 622 O O . SER A 1 83 ? -10.475 7.505 13.558 1.00 95.50 83 SER A O 1
ATOM 624 N N . GLU A 1 84 ? -10.414 5.911 11.985 1.00 94.81 84 GLU A N 1
ATOM 625 C CA . GLU A 1 84 ? -11.397 5.045 12.655 1.00 94.81 84 GLU A CA 1
ATOM 626 C C . GLU A 1 84 ? -10.890 4.513 14.005 1.00 94.81 84 GLU A C 1
ATOM 628 O O . GLU A 1 84 ? -11.656 4.426 14.963 1.00 94.81 84 GLU A O 1
ATOM 633 N N . VAL A 1 85 ? -9.601 4.169 14.101 1.00 94.31 85 VAL A N 1
ATOM 634 C CA . VAL A 1 85 ? -8.980 3.762 15.372 1.00 94.31 85 VAL A CA 1
ATOM 635 C C . VAL A 1 85 ? -9.001 4.918 16.369 1.00 94.31 85 VAL A C 1
ATOM 637 O O . VAL A 1 85 ? -9.417 4.717 17.508 1.00 94.31 85 VAL A O 1
ATOM 640 N N . ASP A 1 86 ? -8.597 6.119 15.951 1.00 93.38 86 ASP A N 1
ATOM 641 C CA . ASP A 1 86 ? -8.575 7.301 16.819 1.00 93.38 86 ASP A CA 1
ATOM 642 C C . ASP A 1 86 ? -9.978 7.651 17.335 1.00 93.38 86 ASP A C 1
ATOM 644 O O . ASP A 1 86 ? -10.146 7.915 18.525 1.00 93.38 86 ASP A O 1
ATOM 648 N N . GLU A 1 87 ? -10.994 7.604 16.469 1.00 93.25 87 GLU A N 1
ATOM 649 C CA . GLU A 1 87 ? -12.394 7.833 16.844 1.00 93.25 87 GLU A CA 1
ATOM 650 C C 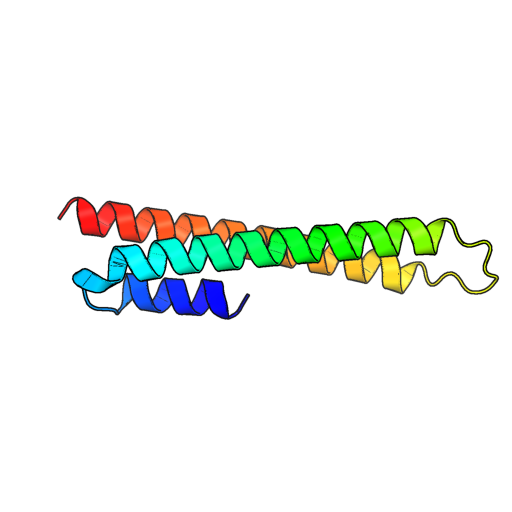. GLU A 1 87 ? -12.882 6.808 17.875 1.00 93.25 87 GLU A C 1
ATOM 652 O O . GLU A 1 87 ? -13.499 7.180 18.873 1.00 93.25 87 GLU A O 1
ATOM 657 N N . LYS A 1 88 ? -12.571 5.522 17.676 1.00 91.06 88 LYS A N 1
ATOM 658 C CA . LYS A 1 88 ? -12.982 4.450 18.595 1.00 91.06 88 LYS A CA 1
ATOM 659 C C . LYS A 1 88 ? -12.239 4.467 19.931 1.00 91.06 88 LYS A C 1
ATOM 661 O O . LYS A 1 88 ? -12.787 3.993 20.918 1.00 91.06 88 LYS A O 1
ATOM 666 N N . LEU A 1 89 ? -11.020 5.008 19.983 1.00 87.25 89 LEU A N 1
ATOM 667 C CA . LEU A 1 89 ? -10.253 5.164 21.227 1.00 87.25 89 LEU A CA 1
ATOM 668 C C . LEU A 1 89 ? -10.645 6.410 22.039 1.00 87.25 89 LEU A C 1
ATOM 670 O O . LEU A 1 89 ? -10.288 6.498 23.212 1.00 87.25 89 LEU A O 1
ATOM 674 N N . GLN A 1 90 ? -11.319 7.383 21.421 1.00 85.94 90 GLN A N 1
ATOM 675 C CA . GLN A 1 90 ? -11.811 8.598 22.084 1.00 85.94 90 GLN A CA 1
ATOM 676 C C . GLN A 1 90 ? -13.236 8.459 22.648 1.00 85.94 90 GLN A C 1
ATOM 678 O O . GLN A 1 90 ? -13.684 9.366 23.356 1.00 85.94 90 GLN A O 1
ATOM 683 N N . GLY A 1 91 ? -13.938 7.366 22.321 1.00 60.06 91 GLY A N 1
ATOM 684 C CA . GLY A 1 91 ? -15.210 6.973 22.943 1.00 60.06 91 GLY A CA 1
ATOM 685 C C . GLY A 1 91 ? -15.031 6.437 24.358 1.00 60.06 91 GLY A C 1
ATOM 686 O O . GLY A 1 91 ? -15.973 6.635 25.158 1.00 60.06 91 GLY A O 1
#

Radius of gyration: 17.45 Å; chains: 1; bounding box: 38×16×51 Å

pLDDT: mean 92.6, std 7.25, range [60.06, 98.25]